Protein AF-A0A3D2IHI4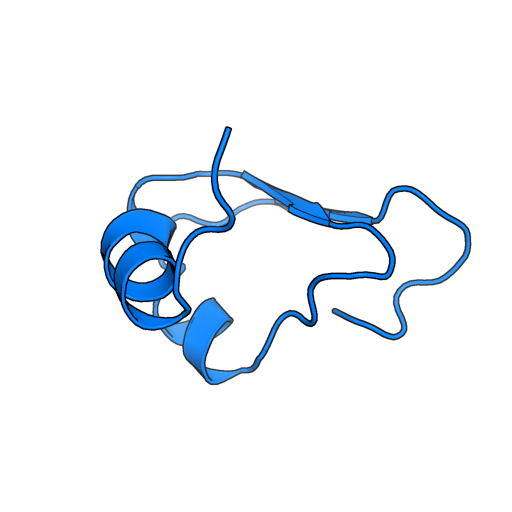-F1 (afdb_monomer)

Sequence (51 aa):
PGKLSPEELNSQISNYDGMVVRSATTVTPELLEKATNMKVIGRAGVGVDNI

Foldseek 3Di:
DDDDDPVRLLVCLCVDQEEEDEPPAADDPSSVVSNVNHNYYHYPDPDDVRD

Structure (mmCIF, N/CA/C/O backbone):
data_AF-A0A3D2IHI4-F1
#
_entry.id   AF-A0A3D2IHI4-F1
#
loop_
_atom_site.group_PDB
_atom_site.id
_atom_site.type_symbol
_atom_site.label_atom_id
_atom_site.label_alt_id
_atom_site.label_comp_id
_atom_site.label_asym_id
_atom_site.label_entity_id
_atom_site.label_seq_id
_atom_site.pdbx_PDB_ins_code
_atom_site.Cartn_x
_atom_site.Cartn_y
_atom_site.Cartn_z
_atom_site.occupancy
_atom_site.B_iso_or_equiv
_atom_site.auth_seq_id
_atom_site.auth_comp_id
_atom_site.auth_asym_id
_atom_site.auth_atom_id
_atom_site.pdbx_PDB_model_num
ATOM 1 N N . PRO A 1 1 ? -2.105 20.555 -4.830 1.00 45.72 1 PRO A N 1
ATOM 2 C CA . PRO A 1 1 ? -2.746 19.460 -4.062 1.00 45.72 1 PRO A CA 1
ATOM 3 C C . PRO A 1 1 ? -1.708 18.792 -3.149 1.00 45.72 1 PRO A C 1
ATOM 5 O O . PRO A 1 1 ? -0.777 18.164 -3.644 1.00 45.72 1 PRO A O 1
ATOM 8 N N . GLY A 1 2 ? -1.786 19.072 -1.845 1.00 62.81 2 GLY A N 1
ATOM 9 C CA . GLY A 1 2 ? -0.781 18.664 -0.860 1.00 62.81 2 GLY A CA 1
ATOM 10 C C . GLY A 1 2 ? -0.725 17.150 -0.657 1.00 62.81 2 GLY A C 1
ATOM 11 O O . GLY A 1 2 ? -1.718 16.451 -0.841 1.00 62.81 2 GLY A O 1
ATOM 12 N N . LYS A 1 3 ? 0.459 16.651 -0.303 1.00 72.44 3 LYS A N 1
ATOM 13 C CA . LYS A 1 3 ? 0.680 15.261 0.104 1.00 72.44 3 LYS A CA 1
ATOM 14 C C . LYS A 1 3 ? -0.095 15.012 1.403 1.00 72.44 3 LYS A C 1
ATOM 16 O O . LYS A 1 3 ? 0.133 15.741 2.363 1.00 72.44 3 LYS A O 1
ATOM 21 N N . LEU A 1 4 ? -0.974 14.009 1.426 1.00 79.69 4 LEU A N 1
ATOM 22 C CA . LEU A 1 4 ? -1.608 13.546 2.664 1.00 79.69 4 LEU A CA 1
ATOM 23 C C . LEU A 1 4 ? -0.519 13.073 3.629 1.00 79.69 4 LEU A C 1
ATOM 25 O O . LEU A 1 4 ? 0.403 12.351 3.227 1.00 79.69 4 LEU A O 1
ATOM 29 N N . SER A 1 5 ? -0.615 13.484 4.888 1.00 85.81 5 SER A N 1
ATOM 30 C CA . SER A 1 5 ? 0.209 12.891 5.934 1.00 85.81 5 SER A CA 1
ATOM 31 C C . SER A 1 5 ? -0.172 11.412 6.131 1.00 85.81 5 SER A C 1
ATOM 33 O O . SER A 1 5 ? -1.295 11.007 5.808 1.00 85.81 5 SER A O 1
ATOM 35 N N . PRO A 1 6 ? 0.739 10.570 6.652 1.00 83.31 6 PRO A N 1
ATOM 36 C CA . PRO A 1 6 ? 0.429 9.168 6.937 1.00 83.31 6 PRO A CA 1
ATOM 37 C C . PRO A 1 6 ? -0.787 8.997 7.857 1.00 83.31 6 PRO A C 1
ATOM 39 O O . PRO A 1 6 ? -1.557 8.056 7.691 1.00 83.31 6 PRO A O 1
ATOM 42 N N . GLU A 1 7 ? -0.986 9.920 8.799 1.00 86.75 7 GLU A N 1
ATOM 43 C CA . GLU A 1 7 ? -2.118 9.910 9.728 1.00 86.75 7 GLU A CA 1
ATOM 44 C C . GLU A 1 7 ? -3.448 10.182 9.019 1.00 86.75 7 GLU A C 1
ATOM 46 O O . GLU A 1 7 ? -4.415 9.444 9.212 1.00 86.75 7 GLU A O 1
ATOM 51 N N . GLU A 1 8 ? -3.490 11.190 8.146 1.00 88.00 8 GLU A N 1
ATOM 52 C CA . GLU A 1 8 ? -4.682 11.494 7.348 1.00 88.00 8 GLU A CA 1
ATOM 53 C C . GLU A 1 8 ? -5.029 10.344 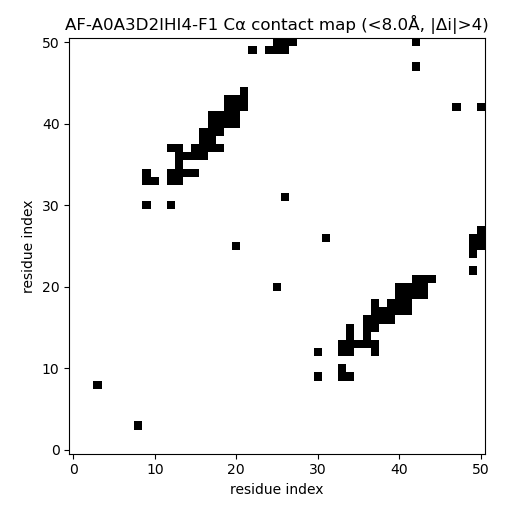6.403 1.00 88.00 8 GLU A C 1
ATOM 55 O O . GLU A 1 8 ? -6.194 9.959 6.302 1.00 88.00 8 GLU A O 1
ATOM 60 N N . LEU A 1 9 ? -4.018 9.755 5.753 1.00 87.44 9 LEU A N 1
ATOM 61 C CA . LEU A 1 9 ? -4.214 8.600 4.883 1.00 87.44 9 LEU A CA 1
ATOM 62 C C . LEU A 1 9 ? -4.804 7.426 5.669 1.00 87.44 9 LEU A C 1
ATOM 64 O O . LEU A 1 9 ? -5.831 6.887 5.274 1.00 87.44 9 LEU A O 1
ATOM 68 N N . ASN A 1 10 ? -4.205 7.078 6.807 1.00 87.62 10 ASN A N 1
ATOM 69 C CA . ASN A 1 10 ? -4.678 6.003 7.679 1.00 87.62 10 ASN A CA 1
ATOM 70 C C . ASN A 1 10 ? -6.110 6.222 8.191 1.00 87.62 10 ASN A C 1
ATOM 72 O O . ASN A 1 10 ? -6.844 5.256 8.377 1.00 87.62 10 ASN A O 1
ATOM 76 N N . SER A 1 11 ? -6.510 7.474 8.423 1.00 89.56 11 SER A N 1
ATOM 77 C CA . SER A 1 11 ? -7.864 7.818 8.871 1.00 89.56 11 SER A CA 1
ATOM 78 C C . SER A 1 11 ? -8.905 7.684 7.753 1.00 89.56 11 SER A C 1
ATOM 80 O O . SER A 1 11 ? -10.062 7.350 8.003 1.00 89.56 11 SER A O 1
ATOM 82 N N . GLN A 1 12 ? -8.502 7.916 6.501 1.00 90.38 12 GLN A N 1
ATOM 83 C CA . GLN A 1 12 ? -9.424 7.938 5.365 1.00 90.38 12 GLN A CA 1
ATOM 84 C C . GLN A 1 12 ? -9.426 6.656 4.524 1.00 90.38 12 GLN A C 1
ATOM 86 O O . GLN A 1 12 ? -10.420 6.411 3.843 1.00 90.38 12 GLN A O 1
ATOM 91 N N . ILE A 1 13 ? -8.363 5.843 4.569 1.00 91.56 13 ILE A N 1
ATOM 92 C CA . ILE A 1 13 ? -8.143 4.676 3.694 1.00 91.56 13 ILE A CA 1
ATOM 93 C C . ILE A 1 13 ? -9.288 3.654 3.745 1.00 91.56 13 ILE A C 1
ATOM 95 O O . ILE A 1 13 ? -9.617 3.048 2.729 1.00 91.56 13 ILE A O 1
ATOM 99 N N . SER A 1 14 ? -9.942 3.508 4.900 1.00 93.12 14 SER A N 1
ATOM 100 C CA . SER A 1 14 ? -11.079 2.606 5.099 1.00 93.12 14 SER A CA 1
ATOM 101 C C . SER A 1 14 ? -12.303 2.985 4.263 1.00 93.12 14 SER A C 1
ATOM 103 O O . SER A 1 14 ? -13.155 2.138 4.033 1.00 93.12 14 SER A O 1
ATOM 105 N N . ASN A 1 15 ? -12.407 4.219 3.767 1.00 93.88 15 ASN A N 1
ATOM 106 C CA . ASN A 1 15 ? -13.543 4.671 2.956 1.00 93.88 15 ASN A CA 1
ATOM 107 C C . ASN A 1 15 ? -13.388 4.366 1.458 1.00 93.88 15 ASN A C 1
ATOM 109 O O . ASN A 1 15 ? -14.276 4.708 0.679 1.00 93.88 15 ASN A O 1
ATOM 113 N N . TYR A 1 16 ? -12.270 3.768 1.040 1.00 93.44 16 TYR A N 1
ATOM 114 C CA . TYR A 1 16 ? -11.956 3.556 -0.370 1.00 93.44 16 TYR A CA 1
ATOM 115 C C . TYR A 1 16 ? -11.892 2.069 -0.720 1.00 93.44 16 TYR A C 1
ATOM 117 O O . TYR A 1 16 ? -11.298 1.266 -0.004 1.00 93.44 16 TYR A O 1
ATOM 125 N N . ASP A 1 17 ? -12.455 1.721 -1.878 1.00 94.88 17 ASP A N 1
ATOM 126 C CA . ASP A 1 17 ? -12.40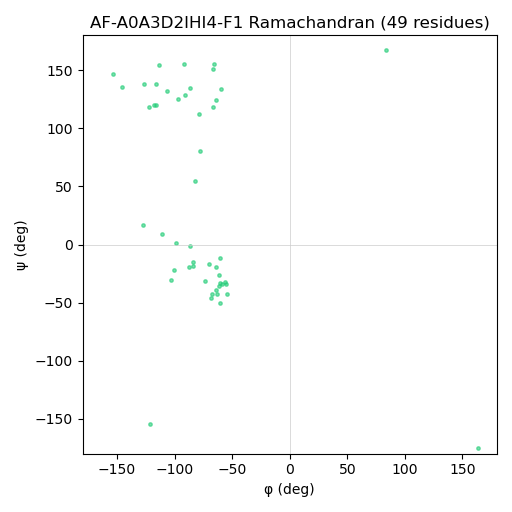1 0.365 -2.436 1.00 94.88 17 ASP A CA 1
ATOM 127 C C . ASP A 1 17 ? -11.117 0.083 -3.229 1.00 94.88 17 ASP A C 1
ATOM 129 O O . ASP A 1 17 ? -10.825 -1.070 -3.558 1.00 94.88 17 ASP A O 1
ATOM 133 N N . GLY A 1 18 ? -10.358 1.118 -3.594 1.00 92.44 18 GLY A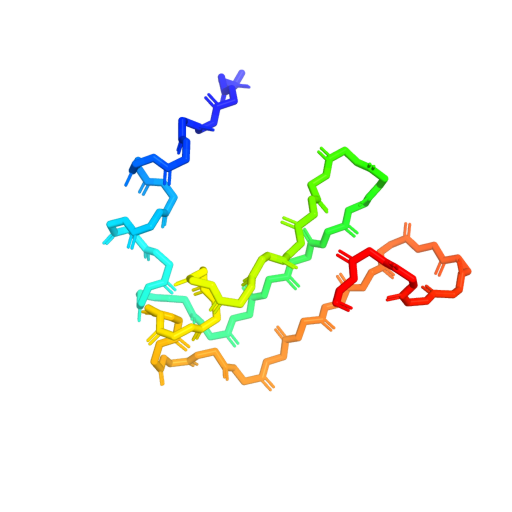 N 1
ATOM 134 C CA . GLY A 1 18 ? -9.187 0.951 -4.439 1.00 92.44 18 GLY A CA 1
ATOM 135 C C . GLY A 1 18 ? -8.128 2.025 -4.257 1.00 92.44 18 GLY A C 1
ATOM 136 O O . GLY A 1 18 ? -8.436 3.195 -4.030 1.00 92.44 18 GLY A O 1
ATOM 137 N N . MET A 1 19 ? -6.869 1.617 -4.408 1.00 90.44 19 MET A N 1
ATOM 138 C CA . MET A 1 19 ? -5.709 2.496 -4.316 1.00 90.44 19 MET A CA 1
ATOM 139 C C . MET A 1 19 ? -4.833 2.371 -5.561 1.00 90.44 19 MET A C 1
ATOM 141 O O . MET A 1 19 ? -4.561 1.272 -6.041 1.00 90.44 19 MET A O 1
ATOM 145 N N . VAL A 1 20 ? -4.349 3.508 -6.067 1.00 89.69 20 VAL A N 1
ATOM 146 C CA . VAL A 1 20 ? -3.360 3.548 -7.148 1.00 89.69 20 VAL A CA 1
ATOM 147 C C . VAL A 1 20 ? -2.077 4.180 -6.628 1.00 89.69 20 VAL A C 1
ATOM 149 O O . VAL A 1 20 ? -2.077 5.331 -6.196 1.00 89.69 20 VAL A O 1
ATOM 152 N N . VAL A 1 21 ? -0.978 3.431 -6.681 1.00 88.19 21 VAL A N 1
ATOM 153 C CA . VAL A 1 21 ? 0.344 3.886 -6.235 1.00 88.19 21 VAL A CA 1
ATOM 154 C C . VAL A 1 21 ? 1.323 4.003 -7.394 1.00 88.19 21 VAL A C 1
ATOM 156 O O . VAL A 1 21 ? 1.214 3.335 -8.422 1.00 88.19 21 VAL A O 1
ATOM 159 N N . ARG A 1 22 ? 2.323 4.864 -7.213 1.00 85.69 22 ARG A N 1
ATOM 160 C CA . ARG A 1 22 ? 3.518 4.947 -8.064 1.00 85.69 22 ARG A CA 1
ATOM 161 C C . ARG A 1 22 ? 4.750 4.711 -7.179 1.00 85.69 22 ARG A C 1
ATOM 163 O O . ARG A 1 22 ? 4.647 4.103 -6.125 1.00 85.69 22 ARG A O 1
ATOM 170 N N . SER A 1 23 ? 5.917 5.219 -7.557 1.00 79.00 23 SER A N 1
ATOM 171 C CA . SER A 1 23 ? 7.169 5.041 -6.812 1.00 79.00 23 SER A CA 1
ATOM 172 C C . SER A 1 23 ? 7.247 5.795 -5.478 1.00 79.00 23 SER A C 1
ATOM 174 O O . SER A 1 23 ? 8.111 5.482 -4.671 1.00 79.00 23 SER A O 1
ATOM 176 N N . ALA A 1 24 ? 6.387 6.791 -5.243 1.00 73.81 24 ALA A N 1
ATOM 177 C CA . ALA A 1 24 ? 6.503 7.683 -4.086 1.00 73.81 24 ALA A CA 1
ATOM 178 C C . ALA A 1 24 ? 5.807 7.177 -2.809 1.00 73.81 24 ALA A C 1
ATOM 180 O O . ALA A 1 24 ? 6.115 7.673 -1.726 1.00 73.81 24 ALA A O 1
ATOM 181 N N . THR A 1 25 ? 4.868 6.236 -2.933 1.00 77.25 25 THR A N 1
ATOM 182 C CA . THR A 1 25 ? 4.066 5.732 -1.811 1.00 77.25 25 THR A CA 1
ATOM 183 C C . THR A 1 25 ? 4.344 4.250 -1.632 1.00 77.25 25 THR A C 1
ATOM 185 O O . THR A 1 25 ? 4.106 3.471 -2.552 1.00 77.25 25 THR A O 1
ATOM 188 N N . THR A 1 26 ? 4.831 3.879 -0.451 1.00 84.62 26 THR A N 1
ATOM 189 C CA . THR A 1 26 ? 4.958 2.483 -0.026 1.00 84.62 26 THR A CA 1
ATOM 190 C C . THR A 1 26 ? 3.684 2.084 0.695 1.00 84.62 26 THR A C 1
ATOM 192 O O . THR A 1 26 ? 3.252 2.783 1.615 1.00 84.62 26 THR A O 1
ATOM 195 N N . VAL A 1 27 ? 3.085 0.973 0.283 1.00 88.12 27 VAL A N 1
ATOM 196 C CA . VAL A 1 27 ? 1.967 0.381 1.011 1.00 88.12 27 VAL A CA 1
ATOM 197 C C . VAL A 1 27 ? 2.557 -0.377 2.190 1.00 88.12 27 VAL A C 1
ATOM 199 O O . VAL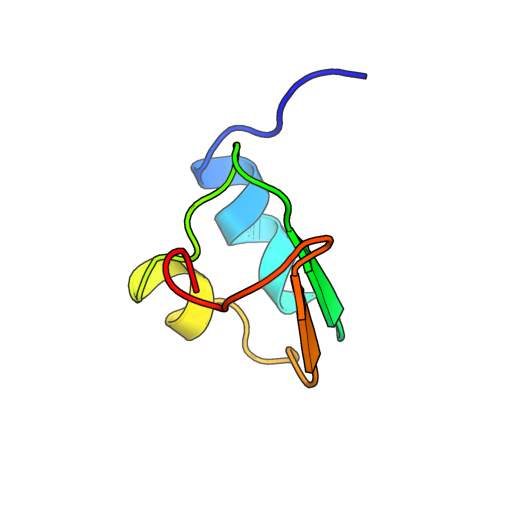 A 1 27 ? 3.313 -1.324 2.019 1.00 88.12 27 VAL A O 1
ATOM 202 N N . THR A 1 28 ? 2.297 0.102 3.401 1.00 89.31 28 THR A N 1
ATOM 203 C CA . THR A 1 28 ? 2.789 -0.548 4.616 1.00 89.31 28 THR A CA 1
ATOM 204 C C . THR A 1 28 ? 1.753 -1.545 5.139 1.00 89.31 28 THR A C 1
ATOM 206 O O . THR A 1 28 ? 0.555 -1.359 4.902 1.00 89.31 28 THR A O 1
ATOM 209 N N . PRO A 1 29 ? 2.171 -2.568 5.906 1.00 89.44 29 PRO A N 1
ATOM 210 C CA . PRO A 1 29 ? 1.237 -3.485 6.558 1.00 89.44 29 PRO A CA 1
ATOM 211 C C . PRO A 1 29 ? 0.197 -2.758 7.421 1.00 89.44 29 PRO A C 1
ATOM 213 O O . PRO A 1 29 ? -0.988 -3.039 7.309 1.00 89.44 29 PRO A O 1
ATOM 216 N N . GLU A 1 30 ? 0.615 -1.745 8.187 1.00 89.69 30 GLU A N 1
ATOM 217 C CA . GLU A 1 30 ? -0.290 -0.956 9.038 1.00 89.69 30 GLU A CA 1
ATOM 218 C C . GLU A 1 30 ? -1.373 -0.217 8.229 1.00 89.69 30 GLU A C 1
ATOM 220 O O . GLU A 1 30 ? -2.519 -0.092 8.666 1.00 89.69 30 GLU A O 1
ATOM 225 N N . LEU A 1 31 ? -1.025 0.265 7.030 1.00 88.31 31 LEU A N 1
ATOM 226 C CA . LEU A 1 31 ? -1.986 0.906 6.137 1.00 88.31 31 LEU A CA 1
ATOM 227 C C . LEU A 1 31 ? -3.007 -0.114 5.620 1.00 88.31 31 LEU A C 1
ATOM 229 O O . LEU A 1 31 ? -4.199 0.182 5.583 1.00 88.31 31 LEU A O 1
ATOM 233 N N . LEU A 1 32 ? -2.546 -1.313 5.249 1.00 88.69 32 LEU A N 1
ATOM 234 C CA . LEU A 1 32 ? -3.409 -2.405 4.789 1.00 88.69 32 LEU A CA 1
ATOM 235 C C . LEU A 1 32 ? -4.358 -2.895 5.883 1.00 88.69 32 LEU A C 1
ATOM 237 O O . LEU A 1 32 ? -5.524 -3.143 5.593 1.00 88.69 32 LEU A O 1
ATOM 241 N N . GLU A 1 33 ? -3.904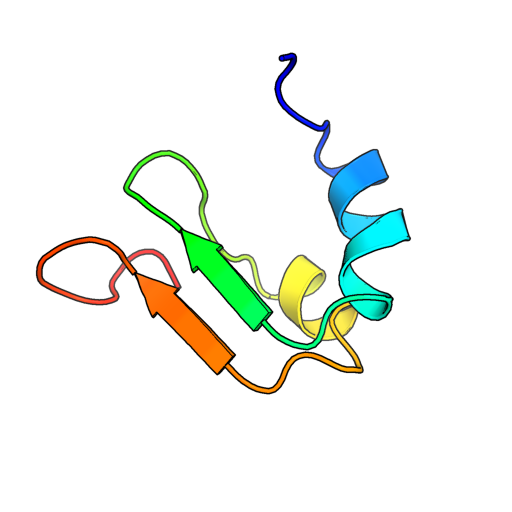 -2.972 7.134 1.00 92.25 33 GLU A N 1
ATOM 242 C CA . GLU A 1 33 ? -4.754 -3.350 8.272 1.00 92.25 33 GLU A CA 1
ATOM 243 C C . GLU A 1 33 ? -5.923 -2.376 8.479 1.00 92.25 33 GLU A C 1
ATOM 245 O O . GLU A 1 33 ? -7.021 -2.782 8.861 1.00 92.25 33 GLU A O 1
ATOM 250 N N . LYS A 1 34 ? -5.714 -1.088 8.187 1.00 92.25 34 LYS A N 1
ATOM 251 C CA . LYS A 1 34 ? -6.749 -0.044 8.275 1.00 92.25 34 LYS A CA 1
ATOM 252 C C . LYS A 1 34 ? -7.626 0.033 7.022 1.00 92.25 34 LYS A C 1
ATOM 254 O O . LYS A 1 34 ? -8.725 0.585 7.070 1.00 92.25 34 LYS A O 1
ATOM 259 N N . ALA A 1 35 ? -7.173 -0.522 5.902 1.00 92.75 35 ALA A N 1
ATOM 260 C CA . ALA A 1 35 ? -7.833 -0.473 4.604 1.00 92.75 35 ALA A CA 1
ATOM 261 C C . ALA A 1 35 ? -8.936 -1.542 4.467 1.00 92.75 35 ALA A C 1
ATOM 263 O O . ALA A 1 35 ? -8.942 -2.347 3.540 1.00 92.75 35 ALA A O 1
ATOM 264 N N . THR A 1 36 ? -9.892 -1.556 5.397 1.00 93.88 36 THR A N 1
ATOM 265 C CA . THR A 1 36 ? -10.888 -2.634 5.552 1.00 93.88 36 THR A CA 1
ATOM 266 C C . THR A 1 36 ? -11.802 -2.854 4.342 1.00 93.88 36 THR A C 1
ATOM 268 O O . THR A 1 36 ? -12.281 -3.968 4.144 1.00 93.88 36 THR A O 1
ATOM 271 N N . ASN A 1 37 ? -12.031 -1.823 3.523 1.00 94.69 37 ASN A N 1
ATOM 272 C CA . ASN A 1 37 ? -12.846 -1.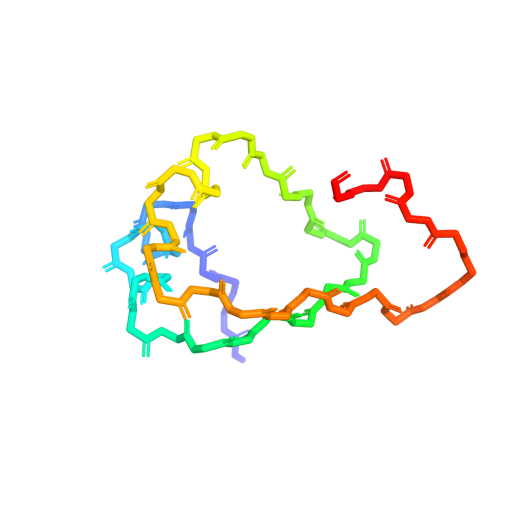907 2.305 1.00 94.69 37 ASN A CA 1
ATOM 273 C C . ASN A 1 37 ? -12.016 -2.076 1.020 1.00 94.69 37 ASN A C 1
ATOM 275 O O . ASN A 1 37 ? -12.585 -2.150 -0.068 1.00 94.69 37 ASN A O 1
ATOM 279 N N . MET A 1 38 ? -10.686 -2.153 1.120 1.00 94.56 38 MET A N 1
ATOM 280 C CA . MET A 1 38 ? -9.791 -2.200 -0.035 1.00 94.56 38 MET A CA 1
ATOM 281 C C . MET A 1 38 ? -9.971 -3.504 -0.815 1.00 94.56 38 MET A C 1
ATOM 283 O O . MET A 1 38 ? -9.716 -4.594 -0.310 1.00 94.56 38 MET A O 1
ATOM 287 N N . LYS A 1 39 ? -10.380 -3.393 -2.078 1.00 94.31 39 LYS A N 1
ATOM 288 C CA . LYS A 1 39 ? -10.571 -4.528 -2.992 1.00 94.31 39 LYS A CA 1
ATOM 289 C C . LYS A 1 39 ? -9.433 -4.663 -3.990 1.00 94.31 39 LYS A C 1
ATOM 291 O O . LYS A 1 39 ? -9.144 -5.767 -4.444 1.00 94.31 39 LYS A O 1
ATOM 296 N N . VAL A 1 40 ? -8.811 -3.547 -4.372 1.00 92.81 40 VAL A N 1
ATOM 297 C CA . VAL A 1 40 ? -7.787 -3.530 -5.419 1.00 92.81 40 VAL A CA 1
ATOM 298 C C . VAL A 1 40 ? -6.705 -2.493 -5.144 1.00 92.81 40 VAL A C 1
ATOM 300 O O . VAL A 1 40 ? -6.987 -1.342 -4.822 1.00 92.81 40 VAL A O 1
ATOM 303 N N . ILE A 1 41 ? -5.446 -2.889 -5.327 1.00 91.38 41 ILE A N 1
ATOM 304 C CA . ILE A 1 41 ? -4.306 -1.972 -5.317 1.00 91.38 41 ILE A CA 1
ATOM 305 C C . ILE A 1 41 ? -3.583 -2.107 -6.651 1.00 91.38 41 ILE A C 1
ATOM 307 O O . ILE A 1 41 ? -3.102 -3.180 -7.007 1.00 91.38 41 ILE A O 1
ATOM 311 N N . GLY A 1 42 ? -3.530 -1.013 -7.406 1.00 89.94 42 GLY A N 1
ATOM 312 C CA . GLY A 1 42 ? -2.832 -0.940 -8.683 1.00 89.94 42 GLY A CA 1
ATOM 313 C C . GLY A 1 42 ? -1.539 -0.145 -8.564 1.00 89.94 42 GLY A C 1
ATOM 314 O O . GLY A 1 42 ? -1.541 0.974 -8.055 1.00 89.94 42 GLY A O 1
ATOM 315 N N . ARG A 1 43 ? -0.429 -0.673 -9.087 1.00 89.19 43 ARG A N 1
ATOM 316 C CA . ARG A 1 43 ? 0.804 0.105 -9.273 1.00 89.19 43 ARG A CA 1
ATOM 317 C C . ARG A 1 43 ? 0.895 0.618 -10.706 1.00 89.19 43 ARG A C 1
ATOM 319 O O . ARG A 1 43 ? 0.889 -0.155 -11.657 1.00 89.19 43 ARG A O 1
ATOM 326 N N . ALA A 1 44 ? 1.054 1.928 -10.859 1.00 86.88 44 ALA A N 1
ATOM 327 C CA . ALA A 1 44 ? 1.360 2.565 -12.133 1.00 86.88 44 ALA A CA 1
ATOM 328 C C . ALA A 1 44 ? 2.856 2.395 -12.469 1.00 86.88 44 ALA A C 1
ATOM 330 O O . ALA A 1 44 ? 3.671 3.290 -12.229 1.00 86.88 44 ALA A O 1
ATOM 331 N N . GLY A 1 45 ? 3.228 1.221 -12.985 1.00 83.75 45 GLY A N 1
ATOM 332 C CA . GLY A 1 45 ? 4.591 0.890 -13.410 1.00 83.75 45 GLY A CA 1
ATOM 333 C C . GLY A 1 45 ? 4.812 -0.614 -13.581 1.00 83.75 45 GLY A C 1
ATOM 334 O O . GLY A 1 45 ? 3.883 -1.403 -13.455 1.00 83.75 45 GLY A O 1
ATOM 335 N N . VAL A 1 46 ? 6.055 -1.009 -13.862 1.00 82.00 46 VAL A N 1
ATOM 336 C CA . VAL A 1 46 ? 6.465 -2.423 -13.936 1.00 82.00 46 VAL A CA 1
ATOM 337 C C . VAL A 1 46 ? 6.845 -2.904 -12.533 1.00 82.00 46 VAL A C 1
ATOM 339 O O . VAL A 1 46 ? 7.556 -2.187 -11.825 1.00 82.00 46 VAL A O 1
ATOM 342 N N . GLY A 1 47 ? 6.380 -4.091 -12.136 1.00 78.38 47 GLY A N 1
ATOM 343 C CA . GLY A 1 47 ? 6.649 -4.694 -10.821 1.00 78.38 47 GLY A CA 1
ATOM 344 C C . GLY A 1 47 ? 5.721 -4.206 -9.700 1.00 78.38 47 GLY A C 1
ATOM 345 O O . GLY A 1 47 ? 4.994 -3.229 -9.869 1.00 78.38 47 GLY A O 1
ATOM 346 N N . VAL A 1 48 ? 5.744 -4.898 -8.556 1.00 79.75 48 VAL A N 1
ATOM 347 C CA . VAL A 1 48 ? 4.873 -4.653 -7.380 1.00 79.75 48 VAL A CA 1
ATOM 348 C C . VAL A 1 48 ? 5.652 -4.495 -6.069 1.00 79.75 48 VAL A C 1
ATOM 350 O O . VAL A 1 48 ? 5.074 -4.510 -5.000 1.00 79.75 48 VAL A O 1
ATOM 353 N N . ASP A 1 49 ? 6.955 -4.242 -6.144 1.00 79.81 49 ASP A N 1
ATOM 354 C CA . ASP A 1 49 ? 7.919 -4.253 -5.022 1.00 79.81 49 ASP A CA 1
ATOM 355 C C . ASP A 1 49 ? 7.652 -3.246 -3.880 1.00 79.81 49 ASP A C 1
ATOM 357 O O . ASP A 1 49 ? 8.303 -3.310 -2.844 1.00 79.81 49 ASP A O 1
ATOM 361 N N . ASN A 1 50 ? 6.736 -2.293 -4.084 1.00 72.56 50 ASN A N 1
ATOM 362 C CA . ASN A 1 50 ? 6.400 -1.226 -3.126 1.00 72.56 50 ASN A CA 1
ATOM 363 C C . ASN A 1 50 ? 4.990 -1.404 -2.525 1.00 72.56 50 ASN A C 1
ATOM 365 O O . ASN A 1 50 ? 4.473 -0.463 -1.912 1.00 72.56 50 ASN A O 1
ATOM 369 N N . ILE A 1 51 ? 4.357 -2.555 -2.783 1.00 78.94 51 ILE A N 1
ATOM 370 C CA . ILE A 1 51 ? 3.049 -2.960 -2.261 1.00 78.94 51 ILE A CA 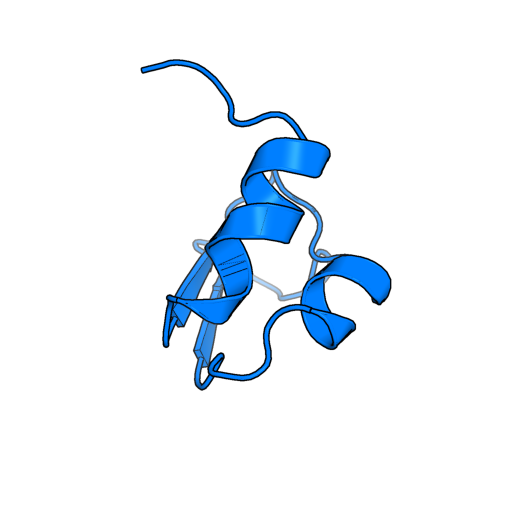1
ATOM 371 C C . ILE A 1 51 ? 3.244 -4.105 -1.272 1.00 78.94 51 ILE A C 1
ATOM 373 O O . ILE A 1 51 ? 4.043 -5.010 -1.598 1.00 78.94 51 ILE A O 1
#

Secondary structure (DSSP, 8-state):
-PPPPHHHHHHHGGG-SEEEE-TT----HHHHHH-TT--EEEESSS--TT-

Radius of gyration: 10.68 Å; Cα contacts (8 Å, |Δi|>4): 54; chains: 1; bounding box: 22×24×24 Å

Solvent-accessible surface area (backbone atoms only — not comparable to full-atom values): 3244 Å² total; per-residue (Å²): 135,81,83,74,51,72,67,58,43,52,72,50,40,40,81,34,51,62,48,79,37,51,95,88,49,70,59,46,70,73,50,56,72,45,23,77,47,53,76,45,77,46,60,73,67,88,75,63,92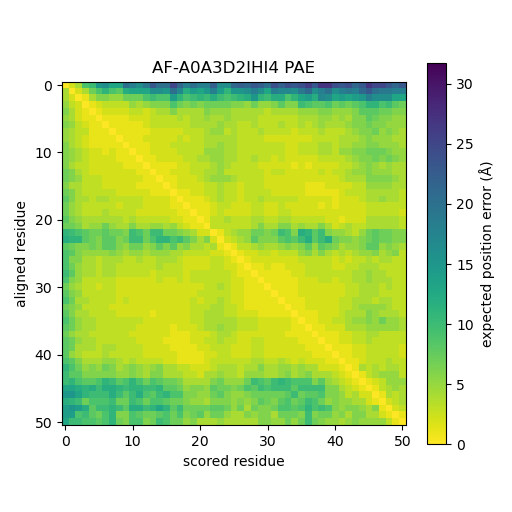,51,94

pLDDT: mean 85.91, std 8.87, range [45.72, 94.88]

Nearest PDB structures (foldseek):
  2ekl-assembly1_A-2  TM=9.337E-01  e=8.623E-04  Sulfurisphaera tokodaii
  2d0i-assembly2_C  TM=8.968E-01  e=6.252E-03  Pyrococcus horikoshii OT3
  6bii-assembly1_B  TM=8.332E-01  e=2.451E-02  Pyrococcus yayanosii CH1
  2dbq-assembly1_A  TM=8.419E-01  e=4.532E-02  Pyrococcus horikoshii
  8wps-assembly1_A  TM=8.618E-01  e=5.563E-02  Anabaena sp. 90

Mean predicted aligned error: 4.56 Å